Protein AF-A0A7V7RPB8-F1 (afdb_monomer_lite)

Foldseek 3Di:
DDPPPVCPPPDDDPVVVVVVVVVVVVVVVVQVVCCVVPVHGDDPPDPDPPVVVVVVVVVVVVVVVVVVVVLVVVLVVLQVVLVVDDPVVVVVSVVVSVCSVPDDDPDD

Radius of gyration: 21.54 Å; chains: 1; bounding box: 68×21×51 Å

Organism: NCBI:txid1071718

pLDDT: mean 89.07, std 10.82, range [42.53, 97.94]

Sequence (108 aa):
MTRNINFEDMPKHEVSEKALSHLQVVMYKQDDVGVKKYGEALQSYLNYDWDAMADEEIADFLKYRQCARERKAYIVEILKAGLRADETESKDYIQIALDLLTLEGTGK

Structure (mmCIF, N/CA/C/O backbone):
data_AF-A0A7V7RPB8-F1
#
_entry.id   AF-A0A7V7RPB8-F1
#
loop_
_atom_site.group_PDB
_atom_site.id
_atom_site.type_symbol
_atom_site.label_atom_id
_atom_site.label_alt_id
_atom_site.label_comp_id
_atom_site.label_asym_id
_atom_site.label_entity_id
_atom_site.label_seq_id
_atom_site.pdbx_PDB_ins_code
_atom_site.Cartn_x
_atom_site.Cartn_y
_atom_site.Cartn_z
_atom_site.occupancy
_atom_site.B_iso_or_equiv
_atom_site.auth_seq_id
_atom_site.auth_comp_id
_atom_site.auth_asym_id
_atom_site.auth_atom_id
_atom_site.pdbx_PDB_model_num
ATOM 1 N N . MET A 1 1 ? 44.058 -1.162 5.220 1.00 51.25 1 MET A N 1
ATOM 2 C CA . MET A 1 1 ? 42.684 -1.598 5.548 1.00 51.25 1 MET A CA 1
ATOM 3 C C . MET A 1 1 ? 41.861 -1.532 4.279 1.00 51.25 1 MET A C 1
ATOM 5 O O . MET A 1 1 ? 41.670 -0.443 3.752 1.00 51.25 1 MET A O 1
ATOM 9 N N . THR A 1 2 ? 41.453 -2.676 3.745 1.00 56.44 2 THR A N 1
ATOM 10 C CA . THR A 1 2 ? 40.544 -2.761 2.597 1.00 56.44 2 THR A CA 1
ATOM 11 C C . THR A 1 2 ? 39.167 -2.289 3.064 1.00 56.44 2 THR A C 1
ATOM 13 O O . THR A 1 2 ? 38.647 -2.819 4.044 1.00 56.44 2 THR A O 1
ATOM 16 N N . ARG A 1 3 ? 38.599 -1.246 2.446 1.00 63.34 3 ARG A N 1
ATOM 17 C CA . ARG A 1 3 ? 37.218 -0.833 2.745 1.00 63.34 3 ARG A CA 1
ATOM 18 C C . ARG A 1 3 ? 36.288 -1.976 2.344 1.00 63.34 3 ARG A C 1
ATOM 20 O O . ARG A 1 3 ? 36.356 -2.421 1.204 1.00 63.34 3 ARG A O 1
ATOM 27 N N . ASN A 1 4 ? 35.423 -2.414 3.257 1.00 66.31 4 ASN A N 1
ATOM 28 C CA . ASN A 1 4 ? 34.319 -3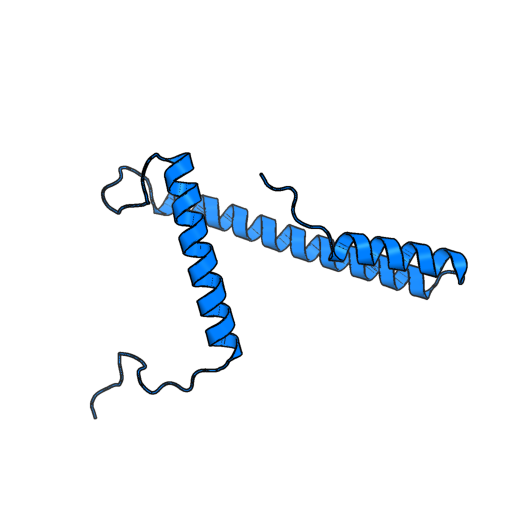.314 2.935 1.00 66.31 4 ASN A CA 1
ATOM 29 C C . ASN A 1 4 ? 33.268 -2.528 2.127 1.00 66.31 4 ASN A C 1
ATOM 31 O O . ASN A 1 4 ? 32.335 -1.954 2.678 1.00 66.31 4 ASN A O 1
ATOM 35 N N . ILE A 1 5 ? 33.503 -2.420 0.819 1.00 73.81 5 ILE A N 1
ATOM 36 C CA . ILE A 1 5 ? 32.643 -1.735 -0.160 1.00 73.81 5 ILE A CA 1
ATOM 37 C C . ILE A 1 5 ? 31.403 -2.555 -0.535 1.00 73.81 5 ILE A C 1
ATOM 39 O O . ILE A 1 5 ? 30.443 -1.990 -1.047 1.00 73.81 5 ILE A O 1
ATOM 43 N N . ASN A 1 6 ? 31.414 -3.857 -0.244 1.00 72.31 6 ASN A N 1
ATOM 44 C CA . ASN A 1 6 ? 30.339 -4.786 -0.589 1.00 72.31 6 ASN A CA 1
ATOM 45 C C . ASN A 1 6 ? 29.379 -5.052 0.580 1.00 72.31 6 ASN A C 1
ATOM 47 O O . ASN A 1 6 ? 28.445 -5.835 0.437 1.00 72.31 6 ASN A O 1
ATOM 51 N N . PHE A 1 7 ? 29.608 -4.416 1.736 1.00 74.69 7 PHE A N 1
ATOM 52 C CA . PHE A 1 7 ? 28.799 -4.567 2.948 1.00 74.69 7 PHE A CA 1
ATOM 53 C C . PHE A 1 7 ? 28.649 -6.025 3.428 1.00 74.69 7 PHE A C 1
ATOM 55 O O . PHE A 1 7 ? 27.697 -6.351 4.135 1.00 74.69 7 PHE A O 1
ATOM 62 N N . GLU A 1 8 ? 29.600 -6.897 3.075 1.00 71.50 8 GLU A N 1
ATOM 63 C CA . GLU A 1 8 ? 29.518 -8.353 3.283 1.00 71.50 8 GLU A CA 1
ATOM 64 C C . GLU A 1 8 ? 29.416 -8.743 4.770 1.00 71.50 8 GLU A C 1
ATOM 66 O O . GLU A 1 8 ? 28.815 -9.764 5.095 1.00 71.50 8 GLU A O 1
ATOM 71 N N . ASP A 1 9 ? 29.899 -7.878 5.670 1.00 73.31 9 ASP A N 1
ATOM 72 C CA . ASP A 1 9 ? 29.927 -8.101 7.122 1.00 73.31 9 ASP A CA 1
ATOM 73 C C . ASP A 1 9 ? 28.951 -7.191 7.893 1.00 73.31 9 ASP A C 1
ATOM 75 O O . ASP A 1 9 ? 29.076 -7.018 9.109 1.00 73.31 9 ASP A O 1
ATOM 79 N N . MET A 1 10 ? 27.996 -6.543 7.213 1.00 76.19 10 MET A N 1
ATOM 80 C CA . MET A 1 10 ? 27.023 -5.701 7.909 1.00 76.19 10 MET A CA 1
ATOM 81 C C . MET A 1 10 ? 26.061 -6.549 8.753 1.00 76.19 10 MET A C 1
ATOM 83 O O . MET A 1 10 ? 25.497 -7.522 8.246 1.00 76.19 10 MET A O 1
ATOM 87 N N . PRO A 1 11 ? 25.791 -6.159 10.014 1.00 78.50 11 PRO A N 1
ATOM 88 C CA . PRO A 1 11 ? 24.737 -6.773 10.805 1.00 78.50 11 PRO A CA 1
ATOM 89 C C . PRO A 1 11 ? 23.398 -6.656 10.075 1.00 78.50 11 PRO A C 1
ATOM 91 O O . PRO A 1 11 ? 22.890 -5.558 9.837 1.00 78.50 11 PRO A O 1
ATOM 94 N N . LYS A 1 12 ? 22.825 -7.801 9.710 1.00 84.06 12 LYS A N 1
ATOM 95 C CA . LYS A 1 12 ? 21.511 -7.879 9.075 1.00 84.06 12 LYS A CA 1
ATOM 96 C C . LYS A 1 12 ? 20.443 -7.971 10.153 1.00 84.06 12 LYS A C 1
ATOM 98 O O . LYS A 1 12 ? 20.482 -8.858 11.005 1.00 84.06 12 LYS A O 1
ATOM 103 N N . HIS A 1 13 ? 19.482 -7.055 10.118 1.00 90.12 13 HIS A N 1
ATOM 104 C CA . HIS A 1 13 ? 18.314 -7.113 10.989 1.00 90.12 13 HIS A CA 1
ATOM 105 C C . HIS A 1 13 ? 17.196 -7.900 10.307 1.00 90.12 13 HIS A C 1
ATOM 107 O O . HIS A 1 13 ? 16.900 -7.670 9.136 1.00 90.12 13 HIS A O 1
ATOM 113 N N . GLU A 1 14 ? 16.520 -8.769 11.059 1.00 92.75 14 GLU A N 1
ATOM 114 C CA . GLU A 1 14 ? 15.424 -9.606 10.548 1.00 92.75 14 GLU A CA 1
ATOM 115 C C . GLU A 1 14 ? 14.332 -8.783 9.840 1.00 92.75 14 GLU A C 1
ATOM 117 O O . GLU A 1 14 ? 13.802 -9.194 8.810 1.00 92.75 14 GLU A O 1
ATOM 122 N N . VAL A 1 15 ? 14.018 -7.589 10.358 1.00 92.12 15 VAL A N 1
ATOM 123 C CA . VAL A 1 15 ? 13.032 -6.689 9.741 1.00 92.12 15 VAL A CA 1
ATOM 124 C C . VAL A 1 15 ? 13.462 -6.217 8.347 1.00 92.12 15 VAL A C 1
ATOM 126 O O . VAL A 1 15 ? 12.625 -6.145 7.448 1.00 92.12 15 VAL A O 1
ATOM 129 N N . SER A 1 16 ? 14.754 -5.952 8.145 1.00 92.06 16 SER A N 1
ATOM 130 C CA . SER A 1 16 ? 15.299 -5.543 6.849 1.00 92.06 16 SER A CA 1
ATOM 131 C C . SER A 1 16 ? 15.266 -6.698 5.854 1.00 92.06 16 SER A C 1
ATOM 133 O O . SER A 1 16 ? 14.850 -6.503 4.718 1.00 92.06 16 SER A O 1
ATOM 135 N N . GLU A 1 17 ? 15.611 -7.913 6.286 1.00 92.50 17 GLU A N 1
ATOM 136 C CA . GLU A 1 17 ? 15.541 -9.114 5.440 1.00 92.50 17 GLU A CA 1
ATOM 137 C C . GLU A 1 17 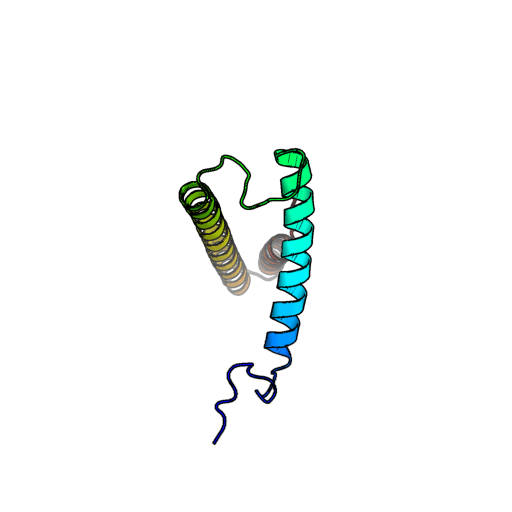? 14.101 -9.417 4.999 1.00 92.50 17 GLU A C 1
ATOM 139 O O . GLU A 1 17 ? 13.854 -9.717 3.828 1.00 92.50 17 GLU A O 1
ATOM 144 N N . LYS A 1 18 ? 13.121 -9.259 5.901 1.00 92.56 18 LYS A N 1
ATOM 145 C CA . LYS A 1 18 ? 11.693 -9.373 5.558 1.00 92.56 18 LYS A CA 1
ATOM 146 C C . LYS A 1 18 ? 11.267 -8.317 4.541 1.00 92.56 18 LYS A C 1
ATOM 148 O O . LYS A 1 18 ? 10.565 -8.648 3.587 1.00 92.56 18 LYS A O 1
ATOM 153 N N . ALA A 1 19 ? 11.690 -7.067 4.728 1.00 92.56 19 ALA A N 1
ATOM 154 C CA . ALA A 1 19 ? 11.374 -5.982 3.805 1.00 92.56 19 ALA A CA 1
ATOM 155 C C . ALA A 1 19 ? 11.984 -6.217 2.414 1.00 92.56 19 ALA A C 1
ATOM 157 O O . ALA A 1 19 ? 11.284 -6.066 1.416 1.00 92.56 19 ALA A O 1
ATOM 158 N N . LEU A 1 20 ? 13.249 -6.643 2.345 1.00 93.00 20 LEU A N 1
ATOM 159 C CA . LEU A 1 20 ? 13.930 -6.972 1.090 1.00 93.00 20 LEU A CA 1
ATOM 160 C C . LEU A 1 20 ? 13.265 -8.151 0.379 1.00 93.00 20 LEU A C 1
ATOM 162 O O . LEU A 1 20 ? 12.968 -8.052 -0.808 1.00 93.00 20 LEU A O 1
ATOM 166 N N . SER A 1 21 ? 12.959 -9.225 1.111 1.00 93.62 21 SER A N 1
ATOM 167 C CA . SER A 1 21 ? 12.262 -10.395 0.560 1.00 93.62 21 SER A CA 1
ATOM 168 C C . SER A 1 21 ? 10.889 -10.015 0.004 1.00 93.62 21 SER A C 1
ATOM 170 O O . SER A 1 21 ? 10.500 -10.452 -1.077 1.00 93.62 21 SER A O 1
ATOM 172 N N . HIS A 1 22 ? 10.151 -9.159 0.716 1.00 92.75 22 HIS A N 1
ATOM 173 C CA . HIS A 1 22 ? 8.866 -8.655 0.244 1.00 92.75 22 HIS A CA 1
ATOM 174 C C . HIS A 1 22 ? 9.015 -7.798 -1.019 1.00 92.75 22 HIS A C 1
ATOM 176 O O . HIS A 1 22 ? 8.282 -8.006 -1.985 1.00 92.75 22 HIS A O 1
ATOM 182 N N . LEU A 1 23 ? 9.975 -6.868 -1.036 1.00 94.19 23 LEU A N 1
ATOM 183 C CA . LEU A 1 23 ? 10.223 -5.999 -2.184 1.00 94.19 23 LEU A CA 1
ATOM 184 C C . LEU A 1 23 ? 10.623 -6.804 -3.423 1.00 94.19 23 LEU A C 1
ATOM 186 O O . LEU A 1 23 ? 10.093 -6.548 -4.498 1.00 94.19 23 LEU A O 1
ATOM 190 N N . GLN A 1 24 ? 11.480 -7.815 -3.268 1.00 95.38 24 GLN A N 1
ATOM 191 C CA . GLN A 1 24 ? 11.868 -8.711 -4.356 1.00 95.38 24 GLN A CA 1
ATOM 192 C C . GLN A 1 24 ? 10.645 -9.383 -4.999 1.00 95.38 24 GLN A C 1
ATOM 194 O O . GLN A 1 24 ? 10.503 -9.373 -6.219 1.00 95.38 24 GLN A O 1
ATOM 199 N N . VAL A 1 25 ? 9.724 -9.912 -4.185 1.00 94.44 25 VAL A N 1
ATOM 200 C CA . VAL A 1 25 ? 8.475 -10.509 -4.685 1.00 94.44 25 VAL A CA 1
ATOM 201 C C . VAL A 1 25 ? 7.615 -9.478 -5.422 1.00 94.44 25 VAL A C 1
ATOM 203 O O . VAL A 1 25 ? 7.011 -9.806 -6.441 1.00 94.44 25 VAL A O 1
ATOM 206 N N . VAL A 1 26 ? 7.537 -8.241 -4.923 1.00 92.56 26 VAL A N 1
ATOM 207 C CA . VAL A 1 26 ? 6.787 -7.163 -5.588 1.00 92.56 26 VAL A CA 1
ATOM 208 C C . VAL A 1 26 ? 7.421 -6.796 -6.930 1.00 92.56 26 VAL A C 1
ATOM 210 O O . VAL A 1 26 ? 6.684 -6.671 -7.902 1.00 92.56 26 VAL A O 1
ATOM 213 N N . MET A 1 27 ? 8.750 -6.682 -7.010 1.00 92.81 27 MET A N 1
ATOM 214 C CA . MET A 1 27 ? 9.460 -6.388 -8.261 1.00 92.81 27 MET A CA 1
ATOM 215 C C . MET A 1 27 ? 9.175 -7.450 -9.326 1.00 92.81 27 MET A C 1
ATOM 217 O O . MET A 1 27 ? 8.743 -7.102 -10.417 1.00 92.81 27 MET A O 1
ATOM 221 N N . TYR A 1 28 ? 9.272 -8.738 -8.981 1.00 93.62 28 TYR A N 1
ATOM 222 C CA . TYR A 1 28 ? 8.963 -9.816 -9.929 1.00 93.62 28 TYR A CA 1
ATOM 223 C C . TYR A 1 28 ? 7.503 -9.808 -10.397 1.00 93.62 28 TYR A C 1
ATOM 225 O O . TYR A 1 28 ? 7.223 -10.058 -11.564 1.00 93.62 28 TYR A O 1
ATOM 233 N N . LYS A 1 29 ? 6.553 -9.463 -9.520 1.00 90.94 29 LYS A N 1
ATOM 234 C CA . LYS A 1 29 ? 5.152 -9.286 -9.936 1.00 90.94 29 LYS A CA 1
ATOM 235 C C . LYS A 1 29 ? 4.965 -8.083 -10.860 1.00 90.94 29 LYS A C 1
ATOM 237 O O . LYS A 1 29 ? 4.103 -8.125 -11.733 1.00 90.94 29 LYS A O 1
ATOM 242 N N . GLN A 1 30 ? 5.721 -7.006 -10.652 1.00 88.44 30 GLN A N 1
ATOM 243 C CA . GLN A 1 30 ? 5.678 -5.839 -11.531 1.00 88.44 30 GLN A CA 1
ATOM 244 C C . GLN A 1 30 ? 6.292 -6.136 -12.899 1.00 88.44 30 GLN A C 1
ATOM 246 O O . GLN A 1 30 ? 5.772 -5.628 -13.887 1.00 88.44 30 GLN A O 1
ATOM 251 N N . ASP A 1 31 ? 7.287 -7.021 -12.989 1.00 90.06 31 ASP A N 1
ATOM 252 C CA . ASP A 1 31 ? 7.786 -7.506 -14.281 1.00 90.06 31 ASP A CA 1
ATOM 253 C C . ASP A 1 31 ? 6.661 -8.184 -15.081 1.00 90.06 31 ASP A C 1
ATOM 255 O O . ASP A 1 31 ? 6.456 -7.857 -16.249 1.00 90.06 31 ASP A O 1
ATOM 259 N N . ASP A 1 32 ? 5.852 -9.041 -14.446 1.00 90.31 32 ASP A N 1
ATOM 260 C CA . ASP A 1 32 ? 4.696 -9.677 -15.097 1.00 90.31 32 ASP A CA 1
ATOM 261 C C . ASP A 1 32 ? 3.639 -8.654 -15.557 1.00 90.31 32 ASP A C 1
ATOM 263 O O . ASP A 1 32 ? 3.021 -8.814 -16.614 1.00 90.31 32 ASP A O 1
ATOM 267 N N . VAL A 1 33 ? 3.399 -7.601 -14.767 1.00 86.75 33 VAL A N 1
ATOM 268 C CA . VAL A 1 33 ? 2.487 -6.502 -15.136 1.00 86.75 33 VAL A CA 1
ATOM 269 C C . VAL A 1 33 ? 3.058 -5.702 -16.306 1.00 86.75 33 VAL A C 1
ATOM 271 O O . VAL A 1 33 ? 2.331 -5.416 -17.259 1.00 86.75 33 VAL A O 1
ATOM 274 N N . GLY A 1 34 ? 4.355 -5.396 -16.272 1.00 83.81 34 GLY A N 1
ATOM 275 C CA . GLY A 1 34 ? 5.083 -4.727 -17.344 1.00 83.81 34 GLY A CA 1
ATOM 276 C C . GLY A 1 34 ? 5.011 -5.516 -18.647 1.00 83.81 34 GLY A C 1
ATOM 277 O O . GLY A 1 34 ? 4.597 -4.963 -19.661 1.00 83.81 34 GLY A O 1
ATOM 278 N N . VAL A 1 35 ? 5.271 -6.826 -18.609 1.00 89.88 35 VAL A N 1
ATOM 279 C CA . VAL A 1 35 ? 5.136 -7.724 -19.769 1.00 89.88 35 VAL A CA 1
ATOM 280 C C . VAL A 1 35 ? 3.711 -7.704 -20.320 1.00 89.88 35 VAL A C 1
ATOM 282 O O . VAL A 1 35 ? 3.522 -7.624 -21.530 1.00 89.88 35 VAL A O 1
ATOM 285 N N . LYS A 1 36 ? 2.682 -7.728 -19.466 1.00 88.94 36 LYS A N 1
ATOM 286 C CA . LYS A 1 36 ? 1.285 -7.632 -19.928 1.00 88.94 36 LYS A CA 1
ATOM 287 C C . LYS A 1 36 ? 0.965 -6.280 -20.571 1.00 88.94 36 LYS A C 1
ATOM 289 O O . LYS A 1 36 ? 0.170 -6.239 -21.507 1.00 88.94 36 LYS A O 1
ATOM 294 N N . LYS A 1 37 ? 1.541 -5.189 -20.059 1.00 85.38 37 LYS A N 1
ATOM 295 C CA . LYS A 1 37 ? 1.277 -3.817 -20.520 1.00 85.38 37 LYS A CA 1
ATOM 296 C C . LYS A 1 37 ? 2.059 -3.465 -21.790 1.00 85.38 37 LYS A C 1
ATOM 298 O O . LYS A 1 37 ? 1.518 -2.782 -22.654 1.00 85.38 37 LYS A O 1
ATOM 303 N N . TYR A 1 38 ? 3.298 -3.938 -21.906 1.00 84.69 38 TYR A N 1
ATOM 304 C CA . TYR A 1 38 ? 4.254 -3.523 -22.938 1.00 84.69 38 TYR A CA 1
ATOM 305 C C . TYR A 1 38 ? 4.677 -4.656 -23.889 1.00 84.69 38 TYR A C 1
ATOM 307 O O . TYR A 1 38 ? 5.274 -4.387 -24.924 1.00 84.69 38 TYR A O 1
ATOM 315 N N . GLY A 1 39 ? 4.342 -5.912 -23.585 1.00 88.12 39 GLY A N 1
ATOM 316 C CA . GLY A 1 39 ? 4.678 -7.095 -24.389 1.00 88.12 39 GLY A CA 1
ATOM 317 C C . GLY A 1 39 ? 6.017 -7.750 -24.032 1.00 88.12 39 GLY A C 1
ATOM 318 O O . GLY A 1 39 ? 6.250 -8.898 -24.407 1.00 88.12 39 GLY A O 1
ATOM 319 N N . GLU A 1 40 ? 6.869 -7.063 -23.273 1.00 88.56 40 GLU A N 1
ATOM 320 C CA . GLU A 1 40 ? 8.165 -7.548 -22.801 1.00 88.56 40 GLU A CA 1
ATOM 321 C C . GLU A 1 40 ? 8.528 -6.947 -21.436 1.00 88.56 40 GLU A C 1
ATOM 323 O O . GLU A 1 40 ? 7.892 -6.001 -20.964 1.00 88.56 40 GLU A O 1
ATOM 328 N N . ALA A 1 41 ? 9.534 -7.524 -20.777 1.00 88.25 41 ALA A N 1
ATOM 329 C CA . ALA A 1 41 ? 10.058 -6.975 -19.532 1.00 88.25 41 ALA A CA 1
ATOM 330 C C . ALA A 1 41 ? 10.787 -5.655 -19.809 1.00 88.25 41 ALA A C 1
ATOM 332 O O . ALA A 1 41 ? 11.354 -5.477 -20.885 1.00 88.25 41 ALA A O 1
ATOM 333 N N . LEU A 1 42 ? 10.819 -4.747 -18.831 1.00 87.62 42 LEU A N 1
ATOM 334 C CA . LEU A 1 42 ? 11.524 -3.478 -18.997 1.00 87.62 42 LEU A CA 1
ATOM 335 C C . LEU A 1 42 ? 13.018 -3.728 -19.253 1.00 87.62 42 LEU A C 1
ATOM 337 O O . LEU A 1 42 ? 13.688 -4.432 -18.498 1.00 87.62 42 LEU A O 1
ATOM 341 N N . GLN A 1 43 ? 13.532 -3.147 -20.336 1.00 89.44 43 GLN A N 1
ATOM 342 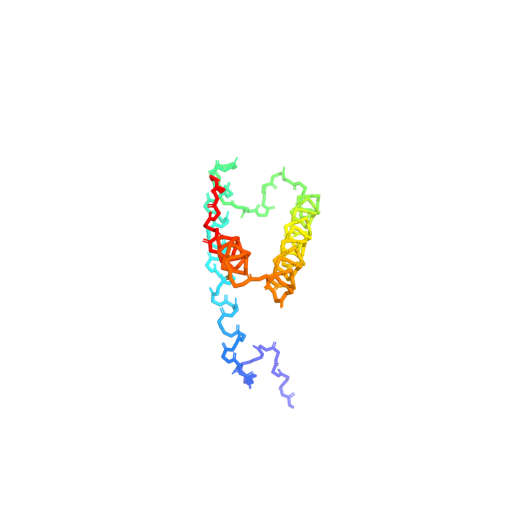C CA . GLN A 1 43 ? 14.933 -3.218 -20.743 1.00 89.44 43 GLN A CA 1
ATOM 343 C C . GLN A 1 43 ? 15.420 -1.827 -21.137 1.00 89.44 43 GLN A C 1
ATOM 345 O O . GLN A 1 43 ? 14.673 -1.047 -21.717 1.00 89.44 43 GLN A O 1
ATOM 350 N N . SER A 1 44 ? 16.693 -1.526 -20.887 1.00 91.25 44 SER A N 1
ATOM 351 C CA . SER A 1 44 ? 17.259 -0.185 -21.103 1.00 91.25 44 SER A CA 1
ATOM 352 C C . SER A 1 44 ? 17.239 0.300 -22.556 1.00 91.25 44 SER A C 1
ATOM 354 O O . SER A 1 44 ? 17.319 1.502 -22.793 1.00 91.25 44 SER A O 1
ATOM 356 N N . TYR A 1 45 ? 17.149 -0.613 -23.527 1.00 89.75 45 TYR A N 1
ATOM 357 C CA . TYR A 1 45 ? 17.112 -0.288 -24.956 1.00 89.75 45 TYR A CA 1
ATOM 358 C C . TYR A 1 45 ? 15.708 0.048 -25.475 1.00 89.75 45 TYR A C 1
ATOM 360 O O . TYR A 1 45 ? 15.574 0.434 -26.639 1.00 89.75 45 TYR A O 1
ATOM 368 N N . LEU A 1 46 ? 14.664 -0.124 -24.658 1.00 88.62 46 LEU A N 1
ATOM 369 C CA . LEU A 1 46 ? 13.311 0.256 -25.051 1.00 88.62 46 LEU A CA 1
ATOM 370 C C . LEU A 1 46 ? 13.222 1.776 -25.187 1.00 88.62 46 LEU A C 1
ATOM 372 O O . LEU A 1 46 ? 13.823 2.526 -24.419 1.00 88.62 46 LEU A O 1
ATOM 376 N N . ASN A 1 47 ? 12.469 2.229 -26.187 1.00 92.88 47 ASN A N 1
ATOM 377 C CA . ASN A 1 47 ? 12.346 3.644 -26.524 1.00 92.88 47 ASN A CA 1
ATOM 378 C C . ASN A 1 47 ? 11.301 4.340 -25.637 1.00 92.88 47 ASN A C 1
ATOM 380 O O . ASN A 1 47 ? 10.258 4.784 -26.121 1.00 92.88 47 ASN A O 1
ATOM 384 N N . TYR A 1 48 ? 11.578 4.388 -24.337 1.00 89.75 48 TYR A N 1
ATOM 385 C CA . TYR A 1 48 ? 10.772 5.084 -23.342 1.00 89.75 48 TYR A CA 1
ATOM 386 C C . TYR A 1 48 ? 11.570 6.208 -22.687 1.00 89.75 48 TYR A C 1
ATOM 388 O O . TYR A 1 48 ? 12.789 6.128 -22.542 1.00 89.75 48 TYR A O 1
ATOM 396 N N . ASP A 1 49 ? 10.856 7.248 -22.266 1.00 94.69 49 ASP A N 1
ATOM 397 C CA . ASP A 1 49 ? 11.396 8.246 -21.350 1.00 94.69 49 ASP A CA 1
ATOM 398 C C . ASP A 1 49 ? 11.325 7.679 -19.926 1.00 94.69 49 ASP A C 1
ATOM 400 O O . ASP A 1 49 ? 10.268 7.664 -19.290 1.00 94.69 49 ASP A O 1
ATOM 404 N N . TRP A 1 50 ? 12.446 7.118 -19.471 1.00 92.06 50 TRP A N 1
ATOM 405 C CA . TRP A 1 50 ? 12.536 6.429 -18.184 1.00 92.06 50 TRP A CA 1
ATOM 406 C C . TRP A 1 50 ? 12.302 7.357 -16.996 1.00 92.06 50 TRP A C 1
ATOM 408 O O . TRP A 1 50 ? 11.689 6.932 -16.017 1.00 92.06 50 TRP A O 1
ATOM 418 N N . ASP A 1 51 ? 12.757 8.607 -17.089 1.00 96.75 51 ASP A N 1
ATOM 419 C CA . ASP A 1 51 ? 12.613 9.584 -16.012 1.00 96.75 51 ASP A CA 1
ATOM 420 C C . ASP A 1 51 ? 11.151 10.034 -15.903 1.00 96.75 51 ASP A C 1
ATOM 422 O O . ASP A 1 51 ? 10.581 10.008 -14.813 1.00 96.75 51 ASP A O 1
ATOM 426 N N . ALA A 1 52 ? 10.499 10.334 -17.033 1.00 96.69 52 ALA A N 1
ATOM 427 C CA . ALA A 1 52 ? 9.077 10.678 -17.037 1.00 96.69 52 ALA A CA 1
ATOM 428 C C . ALA A 1 52 ? 8.198 9.527 -16.515 1.00 96.69 52 ALA A C 1
ATOM 430 O O . ALA A 1 52 ? 7.290 9.750 -15.715 1.00 96.69 52 ALA A O 1
ATOM 431 N N . MET A 1 53 ? 8.490 8.284 -16.915 1.00 92.62 53 MET A N 1
ATOM 432 C CA . MET A 1 53 ? 7.766 7.110 -16.416 1.00 92.62 53 MET A CA 1
ATOM 433 C C . MET A 1 53 ? 7.986 6.906 -14.910 1.00 92.62 53 MET A C 1
ATOM 435 O O . MET A 1 53 ? 7.045 6.581 -14.188 1.00 92.62 53 MET A O 1
ATOM 439 N N . ALA A 1 54 ? 9.205 7.130 -14.410 1.00 94.69 54 ALA A N 1
ATOM 440 C CA . ALA A 1 54 ? 9.487 7.064 -12.979 1.00 94.69 54 ALA A CA 1
ATOM 441 C C . ALA A 1 54 ? 8.709 8.131 -12.191 1.00 94.69 54 ALA A C 1
ATOM 443 O O . ALA A 1 54 ? 8.166 7.821 -11.129 1.00 94.69 54 ALA A O 1
ATOM 444 N N . ASP A 1 55 ? 8.608 9.355 -12.712 1.00 97.69 55 ASP A N 1
ATOM 445 C CA . ASP A 1 55 ? 7.827 10.431 -12.096 1.00 97.69 55 ASP A CA 1
ATOM 446 C C . ASP A 1 55 ? 6.330 10.087 -12.017 1.00 97.69 55 ASP A C 1
ATOM 448 O O . ASP A 1 55 ? 5.694 10.322 -10.982 1.00 97.69 55 ASP A O 1
ATOM 452 N N . GLU A 1 56 ? 5.766 9.482 -13.068 1.00 94.69 56 GLU A N 1
ATOM 453 C CA . GLU A 1 56 ? 4.381 8.992 -13.075 1.00 94.69 56 GLU A CA 1
ATOM 454 C C . GLU A 1 56 ? 4.149 7.927 -11.989 1.00 94.69 56 GLU A C 1
ATOM 456 O O . GLU A 1 56 ? 3.229 8.055 -11.172 1.00 94.69 56 GLU A O 1
ATOM 461 N N . GLU A 1 57 ? 5.019 6.918 -11.913 1.00 92.81 57 GLU A N 1
ATOM 462 C CA . GLU A 1 57 ? 4.911 5.834 -10.927 1.00 92.81 57 GLU A CA 1
ATOM 463 C C . GLU A 1 57 ? 5.144 6.333 -9.486 1.00 92.81 57 GLU A C 1
ATOM 465 O O . GLU A 1 57 ? 4.479 5.889 -8.543 1.00 92.81 57 GLU A O 1
ATOM 470 N N . ILE A 1 58 ? 6.032 7.316 -9.283 1.00 96.50 58 ILE A N 1
ATOM 471 C CA . ILE A 1 58 ? 6.212 7.989 -7.986 1.00 96.50 58 ILE A CA 1
ATOM 472 C C . ILE A 1 58 ? 4.947 8.759 -7.599 1.00 96.50 58 ILE A C 1
ATOM 474 O O . ILE A 1 58 ? 4.533 8.709 -6.433 1.00 96.50 58 ILE A O 1
ATOM 478 N N . ALA A 1 59 ? 4.315 9.463 -8.540 1.00 97.62 59 ALA A N 1
ATOM 479 C CA . ALA A 1 59 ? 3.079 10.187 -8.268 1.00 97.62 59 ALA A CA 1
ATOM 480 C C . ALA A 1 59 ? 1.973 9.229 -7.801 1.00 97.62 59 ALA A C 1
ATOM 482 O O . ALA A 1 59 ? 1.286 9.514 -6.814 1.00 97.62 59 ALA A O 1
ATOM 483 N N . ASP A 1 60 ? 1.836 8.073 -8.447 1.00 94.56 60 ASP A N 1
ATOM 484 C CA . ASP A 1 60 ? 0.872 7.048 -8.050 1.00 94.56 60 ASP A CA 1
ATOM 485 C C . ASP A 1 60 ? 1.230 6.395 -6.711 1.00 94.56 60 ASP A C 1
ATOM 487 O O . ASP A 1 60 ? 0.365 6.296 -5.833 1.00 94.56 60 ASP A O 1
ATOM 491 N N . PHE A 1 61 ? 2.506 6.082 -6.467 1.00 94.62 61 PHE A N 1
ATOM 492 C CA . PHE A 1 61 ? 2.981 5.641 -5.153 1.00 94.62 61 PHE A CA 1
ATOM 493 C C . PHE A 1 61 ? 2.570 6.619 -4.041 1.00 94.62 61 PHE A C 1
ATOM 495 O O . PHE A 1 61 ? 2.029 6.205 -3.008 1.00 94.62 61 PHE A O 1
ATOM 502 N N . LEU A 1 62 ? 2.777 7.924 -4.240 1.00 97.69 62 LEU A N 1
ATOM 503 C CA . LEU A 1 62 ? 2.419 8.945 -3.255 1.00 97.69 62 LEU A CA 1
ATOM 504 C C . LEU A 1 62 ? 0.906 9.015 -3.018 1.00 97.69 62 LEU A C 1
ATOM 506 O O . LEU A 1 62 ? 0.485 9.108 -1.859 1.00 97.69 62 LEU A O 1
ATOM 510 N N . LYS A 1 63 ? 0.083 8.899 -4.068 1.00 97.50 63 LYS A N 1
ATOM 511 C CA . LYS A 1 63 ? -1.382 8.820 -3.935 1.00 97.50 63 LYS A CA 1
ATOM 512 C C . LYS A 1 63 ? -1.799 7.592 -3.127 1.00 97.50 63 LYS A C 1
ATOM 514 O O . LYS A 1 63 ? -2.558 7.734 -2.170 1.00 97.50 63 LYS A O 1
ATOM 519 N N . TYR A 1 64 ? -1.255 6.408 -3.421 1.00 94.75 64 TYR A N 1
ATOM 520 C CA . TYR A 1 64 ? -1.561 5.184 -2.666 1.00 94.75 64 TYR A CA 1
ATOM 521 C C . TYR A 1 64 ? -1.217 5.332 -1.181 1.00 94.75 64 TYR A C 1
ATOM 523 O O . TYR A 1 64 ? -2.002 4.956 -0.304 1.00 94.75 64 TYR A O 1
ATOM 531 N N . ARG A 1 65 ? -0.065 5.941 -0.876 1.00 96.69 65 ARG A N 1
ATOM 532 C CA . ARG A 1 65 ? 0.346 6.242 0.501 1.00 96.69 65 ARG A CA 1
ATOM 533 C C . ARG A 1 65 ? -0.606 7.222 1.181 1.00 96.69 65 ARG A C 1
ATOM 535 O O . ARG A 1 65 ? -0.903 7.033 2.362 1.00 96.69 65 ARG A O 1
ATOM 542 N N . GLN A 1 66 ? -1.082 8.239 0.468 1.00 97.88 66 GLN A N 1
ATOM 543 C CA . GLN A 1 66 ? -2.050 9.196 0.997 1.00 97.88 66 GLN A CA 1
ATOM 544 C C . GLN A 1 66 ? -3.400 8.527 1.290 1.00 97.88 66 GLN A C 1
ATOM 546 O O . GLN A 1 66 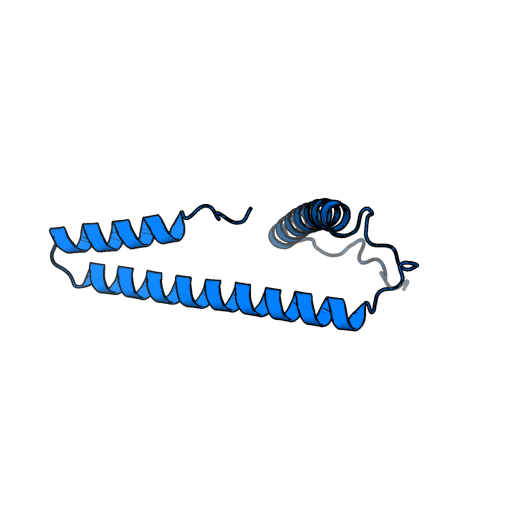? -3.882 8.629 2.418 1.00 97.88 66 GLN A O 1
ATOM 551 N N . CYS A 1 67 ? -3.941 7.732 0.363 1.00 95.69 67 CYS A N 1
ATOM 552 C CA . CYS A 1 67 ? -5.176 6.975 0.587 1.00 95.69 67 CYS A CA 1
ATOM 553 C C . CYS A 1 67 ? -5.065 6.018 1.787 1.00 95.69 67 CYS A C 1
ATOM 555 O O . CYS A 1 67 ? -5.996 5.901 2.584 1.00 95.69 67 CYS A O 1
ATOM 557 N N . ALA A 1 68 ? -3.915 5.355 1.966 1.00 94.44 68 ALA A N 1
ATOM 558 C CA . ALA A 1 68 ? -3.677 4.492 3.124 1.00 94.44 68 ALA A CA 1
ATOM 559 C C . ALA A 1 68 ? -3.660 5.278 4.451 1.00 94.44 68 ALA A C 1
ATOM 561 O O . ALA A 1 68 ? -4.183 4.801 5.462 1.00 94.44 68 ALA A O 1
ATOM 562 N N . ARG A 1 69 ? -3.083 6.490 4.462 1.00 96.75 69 ARG A N 1
ATOM 563 C CA . ARG A 1 69 ? -3.092 7.383 5.635 1.00 96.75 69 ARG A CA 1
ATOM 564 C C . ARG A 1 69 ? -4.502 7.847 5.976 1.00 96.75 69 ARG A C 1
ATOM 566 O O . ARG A 1 69 ? -4.884 7.774 7.141 1.00 96.75 69 ARG A O 1
ATOM 573 N N . GLU A 1 70 ? -5.264 8.281 4.979 1.00 97.56 70 GLU A N 1
ATOM 574 C CA . GLU A 1 70 ? -6.650 8.731 5.146 1.00 97.56 70 GLU A CA 1
ATOM 575 C C . GLU A 1 70 ? -7.541 7.604 5.660 1.00 97.56 70 GLU A C 1
ATOM 577 O O . GLU A 1 70 ? -8.252 7.789 6.647 1.00 97.56 70 GLU A O 1
ATOM 582 N N . ARG A 1 71 ? -7.425 6.399 5.083 1.00 95.62 71 ARG A N 1
ATOM 583 C CA . ARG A 1 71 ? -8.145 5.216 5.571 1.00 95.62 71 ARG A CA 1
ATOM 584 C C . ARG A 1 71 ? -7.803 4.917 7.026 1.00 95.62 71 ARG A C 1
ATOM 586 O O . ARG A 1 71 ? -8.703 4.695 7.830 1.00 95.62 71 ARG A O 1
ATOM 593 N N . LYS A 1 72 ? -6.517 4.941 7.386 1.00 97.12 72 LYS A N 1
ATOM 594 C CA . LYS A 1 72 ? -6.090 4.734 8.775 1.00 97.12 72 LYS A CA 1
ATOM 595 C C . LYS A 1 72 ? -6.688 5.786 9.710 1.00 97.12 72 LYS A C 1
ATOM 597 O O . LYS A 1 72 ? -7.167 5.426 10.780 1.00 97.12 72 LYS A O 1
ATOM 602 N N . ALA A 1 73 ? -6.663 7.062 9.325 1.00 97.94 73 ALA A N 1
ATOM 603 C CA . ALA A 1 73 ? -7.250 8.135 10.122 1.00 97.94 73 ALA A CA 1
ATOM 604 C C . ALA A 1 73 ? -8.759 7.921 10.317 1.00 97.94 73 ALA A C 1
ATOM 606 O O . ALA A 1 73 ? -9.245 7.998 11.441 1.00 97.94 73 ALA A O 1
ATOM 607 N N . TYR A 1 74 ? -9.474 7.559 9.252 1.00 97.81 74 TYR A N 1
ATOM 608 C CA . TYR A 1 74 ? -10.904 7.275 9.304 1.00 97.81 74 TYR A CA 1
ATOM 609 C C . TYR A 1 74 ? -11.245 6.095 10.229 1.00 97.81 74 TYR A C 1
ATOM 611 O O . TYR A 1 74 ? -12.114 6.226 11.087 1.00 97.81 74 TYR A O 1
ATOM 619 N N . ILE A 1 75 ? -10.505 4.983 10.135 1.00 97.88 75 ILE A N 1
ATOM 620 C CA . ILE A 1 75 ? -10.650 3.827 11.040 1.00 97.88 75 ILE A CA 1
ATOM 621 C C . ILE A 1 75 ? -10.443 4.243 12.502 1.00 97.88 75 ILE A C 1
ATOM 623 O O . ILE A 1 75 ? -11.206 3.840 13.376 1.00 97.88 75 ILE A O 1
ATOM 627 N N . VAL A 1 76 ? -9.431 5.070 12.785 1.00 97.94 76 VAL A N 1
ATOM 628 C CA . VAL A 1 76 ? -9.193 5.580 14.144 1.00 97.94 76 VAL A CA 1
ATOM 629 C C . VAL A 1 76 ? -10.378 6.409 14.646 1.00 97.94 76 VAL A C 1
ATOM 631 O O . VAL A 1 76 ? -10.767 6.257 15.803 1.00 97.94 76 VAL A O 1
ATOM 634 N N . GLU A 1 77 ? -10.973 7.257 13.808 1.00 97.75 77 GLU A N 1
ATOM 635 C CA . GLU A 1 77 ? -12.148 8.045 14.198 1.00 97.75 77 GLU A CA 1
ATOM 636 C C . GLU A 1 77 ? -13.392 7.177 14.431 1.00 97.75 77 GLU A C 1
ATOM 638 O O . GLU A 1 77 ? -14.102 7.403 15.413 1.00 97.75 77 GLU A O 1
ATOM 643 N N . ILE A 1 78 ? -13.604 6.135 13.619 1.00 97.31 78 ILE A N 1
ATOM 644 C CA . ILE A 1 78 ? -14.649 5.122 13.842 1.00 97.31 78 ILE A CA 1
ATOM 645 C C . ILE A 1 78 ? -14.465 4.451 15.207 1.00 97.31 78 ILE A C 1
ATOM 647 O O . ILE A 1 78 ? -15.396 4.404 16.009 1.00 97.31 78 ILE A O 1
ATOM 651 N N . LEU A 1 79 ? -13.252 3.986 15.514 1.00 97.31 79 LEU A N 1
ATOM 652 C CA . LEU A 1 79 ? -12.963 3.331 16.792 1.00 97.31 79 LEU A CA 1
ATOM 653 C C . LEU A 1 79 ? -13.172 4.282 17.978 1.00 97.31 79 LEU A C 1
ATOM 655 O O . LEU A 1 79 ? -13.753 3.897 18.990 1.00 97.31 79 LEU A O 1
ATOM 659 N N . LYS A 1 80 ? -12.756 5.548 17.853 1.00 96.81 80 LYS A N 1
ATOM 660 C CA . LYS A 1 80 ? -13.015 6.575 18.873 1.00 96.81 80 LYS A CA 1
ATOM 661 C C . LYS A 1 80 ? -14.508 6.856 19.057 1.00 96.81 80 LYS A C 1
ATOM 663 O O . LYS A 1 80 ? -14.911 7.148 20.180 1.00 96.81 80 LYS A O 1
ATOM 668 N N . ALA A 1 81 ? -15.308 6.822 17.990 1.00 94.75 81 ALA A N 1
ATOM 669 C CA . ALA A 1 81 ? -16.762 6.941 18.086 1.00 94.75 81 ALA A CA 1
ATOM 670 C C . ALA A 1 81 ? -17.355 5.742 18.836 1.00 94.75 81 ALA A C 1
ATOM 672 O O . ALA A 1 81 ? -18.103 5.948 19.788 1.00 94.75 81 ALA A O 1
ATOM 673 N N . GLY A 1 82 ? -16.915 4.524 18.508 1.00 96.12 82 GLY A N 1
ATOM 674 C CA . GLY A 1 82 ? -17.310 3.303 19.213 1.00 96.12 82 GLY A CA 1
ATOM 675 C C . GLY A 1 82 ? -16.994 3.320 20.710 1.00 96.12 82 GLY A C 1
ATOM 676 O O . GLY A 1 82 ? -17.795 2.836 21.502 1.00 96.12 82 GLY A O 1
ATOM 677 N N . LEU A 1 83 ? -15.885 3.942 21.128 1.00 94.94 83 LEU A N 1
ATOM 678 C CA . LEU A 1 83 ? -15.552 4.114 22.552 1.00 94.94 83 LEU A CA 1
ATOM 679 C C . LEU A 1 83 ? -16.510 5.043 23.316 1.00 94.94 83 LEU A C 1
ATOM 681 O O . LEU A 1 83 ? -16.538 4.996 24.543 1.00 94.94 83 LEU A O 1
ATOM 685 N N . ARG A 1 84 ? -17.232 5.928 22.619 1.00 94.31 84 ARG A N 1
ATOM 686 C CA . ARG A 1 84 ? -18.161 6.900 23.224 1.00 94.31 84 ARG A CA 1
ATOM 687 C C . ARG A 1 84 ? -19.627 6.485 23.115 1.00 94.31 84 ARG A C 1
ATOM 689 O O . ARG A 1 84 ? -20.465 7.151 23.711 1.00 94.31 84 ARG A O 1
ATOM 696 N N . ALA A 1 85 ? -19.920 5.471 22.310 1.00 93.69 85 ALA A N 1
ATOM 697 C CA . ALA A 1 85 ? -21.271 5.017 22.030 1.00 93.69 85 ALA A CA 1
ATOM 698 C C . ALA A 1 85 ? -21.762 4.025 23.096 1.00 93.69 85 ALA A C 1
ATOM 700 O O . ALA A 1 85 ? -20.959 3.414 23.806 1.00 93.69 85 ALA A O 1
ATOM 701 N N . ASP A 1 86 ? -23.079 3.838 23.176 1.00 91.44 86 ASP A N 1
ATOM 702 C CA . ASP A 1 86 ? -23.676 2.797 24.017 1.00 91.44 86 ASP A CA 1
ATOM 703 C C . ASP A 1 86 ? -23.313 1.393 23.495 1.00 91.44 86 ASP A C 1
ATOM 705 O O . ASP A 1 86 ? -22.903 1.222 22.346 1.00 91.44 86 ASP A O 1
ATOM 709 N N . GLU A 1 87 ? -23.467 0.354 24.325 1.00 86.44 87 GLU A N 1
ATOM 710 C CA . GLU A 1 87 ? -22.913 -0.986 24.048 1.00 86.44 87 GLU A CA 1
ATOM 711 C C . GLU A 1 87 ? -23.322 -1.570 22.681 1.00 86.44 87 GLU A C 1
ATOM 713 O O . GLU A 1 87 ? -22.515 -2.227 22.019 1.00 86.44 87 GLU A O 1
ATOM 718 N N . THR A 1 88 ? -24.563 -1.334 22.245 1.00 80.94 88 THR A N 1
ATOM 719 C CA . THR A 1 88 ? -25.054 -1.856 20.958 1.00 80.94 88 THR A CA 1
ATOM 720 C C . THR A 1 88 ? -24.401 -1.128 19.782 1.00 80.94 88 THR A C 1
ATOM 722 O O . THR A 1 88 ? -23.852 -1.775 18.898 1.00 80.94 88 THR A O 1
ATOM 725 N N . GLU A 1 89 ? -24.360 0.204 19.814 1.00 87.50 89 GLU A N 1
ATOM 726 C CA . GLU A 1 89 ? -23.746 1.024 18.762 1.00 87.50 89 GLU A CA 1
ATOM 727 C C . GLU A 1 89 ? -22.218 0.856 18.712 1.00 87.50 89 GLU A C 1
ATOM 729 O O . GLU A 1 89 ? -21.608 0.883 17.644 1.00 87.50 89 GLU A O 1
ATOM 734 N N . SER A 1 90 ? -21.578 0.631 19.865 1.00 92.69 90 SER A N 1
ATOM 735 C CA . SER A 1 90 ? -20.136 0.381 19.960 1.00 92.69 90 SER A CA 1
ATOM 736 C C . SER A 1 90 ? -19.702 -0.825 19.116 1.00 92.69 90 SER A C 1
ATOM 738 O O . SER A 1 90 ? -18.683 -0.762 18.421 1.00 92.69 90 SER A O 1
ATOM 740 N N . LYS A 1 91 ? -20.502 -1.903 19.115 1.00 93.62 91 LYS A N 1
ATOM 741 C CA . LYS A 1 91 ? -20.237 -3.114 18.318 1.00 93.62 91 LYS A CA 1
ATOM 742 C C . LYS A 1 91 ? -20.297 -2.829 16.818 1.00 93.62 91 LYS A C 1
ATOM 744 O O . LYS A 1 91 ? -19.425 -3.309 16.095 1.00 93.62 91 LYS A O 1
ATOM 749 N N . ASP A 1 92 ? -21.242 -2.004 16.371 1.00 94.94 92 ASP A N 1
ATOM 750 C CA . ASP A 1 92 ? -21.371 -1.629 14.9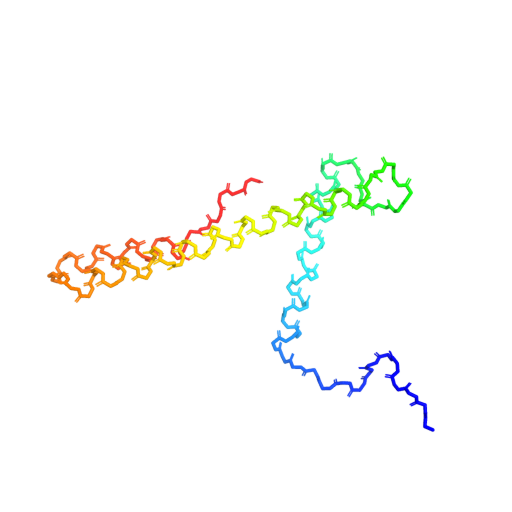58 1.00 94.94 92 ASP A CA 1
ATOM 751 C C . ASP A 1 92 ? -20.141 -0.848 14.474 1.00 94.94 92 ASP A C 1
ATOM 753 O O . ASP A 1 92 ? -19.566 -1.168 13.432 1.00 94.94 92 ASP A O 1
ATOM 757 N N . TYR A 1 93 ? -19.658 0.121 15.261 1.00 95.88 93 TYR A N 1
ATOM 758 C CA . TYR A 1 93 ? -18.433 0.856 14.925 1.00 95.88 93 TYR A CA 1
ATOM 759 C C . TYR A 1 93 ? -17.204 -0.056 14.866 1.00 95.88 93 TYR A C 1
ATOM 761 O O . TYR A 1 93 ? -16.393 0.069 13.947 1.00 95.88 93 TYR A O 1
ATOM 769 N N . ILE A 1 94 ? -17.058 -0.987 15.816 1.00 95.25 94 ILE A N 1
ATOM 770 C CA . ILE A 1 94 ? -15.956 -1.960 15.799 1.00 95.25 94 ILE A CA 1
ATOM 771 C C . ILE A 1 94 ? -16.029 -2.821 14.536 1.00 95.25 94 ILE A C 1
ATOM 773 O O . ILE A 1 94 ? -15.002 -3.001 13.880 1.00 95.25 94 ILE A O 1
ATOM 777 N N . GLN A 1 95 ? -17.218 -3.303 14.166 1.00 95.06 95 GLN A N 1
ATOM 778 C CA . GLN A 1 95 ? -17.400 -4.117 12.967 1.00 95.06 95 GLN A CA 1
ATOM 779 C C . GLN A 1 95 ? -16.998 -3.352 11.701 1.00 95.06 95 GLN A C 1
ATOM 781 O O . GLN A 1 95 ? -16.194 -3.857 10.923 1.00 95.06 95 GLN A O 1
ATOM 786 N N . ILE A 1 96 ? -17.448 -2.103 11.541 1.00 95.19 96 ILE A N 1
ATOM 787 C CA . ILE A 1 96 ? -17.066 -1.259 10.396 1.00 95.19 96 ILE A CA 1
ATOM 788 C C . ILE A 1 96 ? -15.543 -1.068 10.340 1.00 95.19 96 ILE A C 1
ATOM 790 O O . ILE A 1 96 ? -14.936 -1.141 9.270 1.00 95.19 96 ILE A O 1
ATOM 794 N N . ALA A 1 97 ? -14.897 -0.827 11.486 1.00 96.38 97 ALA A N 1
ATOM 795 C CA . ALA A 1 97 ? -13.446 -0.676 11.542 1.00 96.38 97 ALA A CA 1
ATOM 796 C C . ALA A 1 97 ? -12.718 -1.966 11.130 1.00 96.38 97 ALA A C 1
ATOM 798 O O . ALA A 1 97 ? -11.725 -1.898 10.403 1.00 96.38 97 ALA A O 1
ATOM 799 N N . LEU A 1 98 ? -13.208 -3.126 11.579 1.00 95.62 98 LEU A N 1
ATOM 800 C CA . LEU A 1 98 ? -12.662 -4.430 11.209 1.00 95.62 98 LEU A CA 1
ATOM 801 C C . LEU A 1 98 ? -12.818 -4.692 9.713 1.00 95.62 98 LEU A C 1
ATOM 803 O O . LEU A 1 98 ? -11.827 -5.045 9.080 1.00 95.62 98 LEU A O 1
ATOM 807 N N . ASP A 1 99 ? -13.995 -4.437 9.145 1.00 94.44 99 ASP A N 1
ATOM 808 C CA . ASP A 1 99 ? -14.250 -4.611 7.712 1.00 94.44 99 ASP A CA 1
ATOM 809 C C . ASP A 1 99 ? -13.278 -3.766 6.877 1.00 94.44 99 ASP A C 1
ATOM 811 O O . ASP A 1 99 ? -12.679 -4.249 5.919 1.00 94.44 99 ASP A O 1
ATOM 815 N N . LEU A 1 100 ? -13.033 -2.513 7.277 1.00 93.00 100 LEU A N 1
ATOM 816 C CA . LEU A 1 100 ? -12.084 -1.628 6.592 1.00 93.00 100 LEU A CA 1
ATOM 817 C C . LEU A 1 100 ? -10.618 -2.069 6.732 1.00 93.00 100 LEU A C 1
ATOM 819 O O . LEU A 1 100 ? -9.813 -1.790 5.836 1.00 93.00 100 LEU A O 1
ATOM 823 N N . LEU A 1 101 ? -10.255 -2.715 7.845 1.00 93.06 101 LEU A N 1
ATOM 824 C CA . LEU A 1 101 ? -8.913 -3.256 8.090 1.00 93.06 101 LEU A CA 1
ATOM 825 C C . LEU A 1 101 ? -8.653 -4.551 7.313 1.00 93.06 101 LEU A C 1
ATOM 827 O O . LEU A 1 101 ? -7.499 -4.827 6.986 1.00 93.06 101 LEU A O 1
ATOM 831 N N . THR A 1 102 ? -9.699 -5.325 7.026 1.00 92.25 102 THR A N 1
ATOM 832 C CA . THR A 1 102 ? -9.615 -6.634 6.361 1.00 92.25 102 THR A CA 1
ATOM 833 C C . THR A 1 102 ? -9.996 -6.595 4.885 1.00 92.25 102 THR A C 1
ATOM 835 O O . THR A 1 102 ? -9.985 -7.641 4.242 1.00 92.25 102 THR A O 1
ATOM 838 N N . LEU A 1 103 ? -10.280 -5.412 4.325 1.00 87.94 103 LEU A N 1
ATOM 839 C CA . LEU A 1 103 ? -10.495 -5.227 2.889 1.00 87.94 103 LEU A CA 1
ATOM 840 C C . LEU A 1 103 ? -9.353 -5.854 2.074 1.00 87.94 103 LEU A C 1
ATOM 842 O O . LEU A 1 103 ? -8.253 -5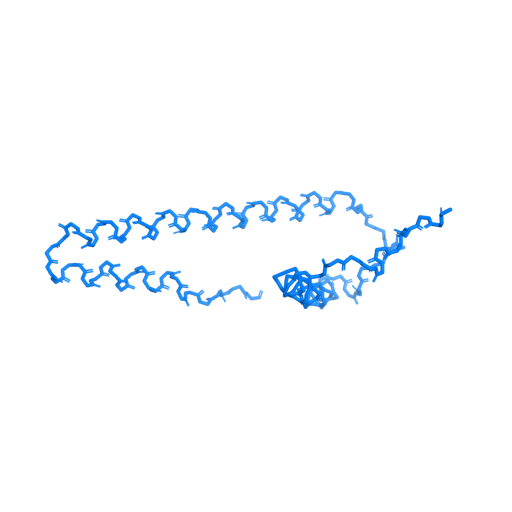.300 1.984 1.00 87.94 103 LEU A O 1
ATOM 846 N N . GLU A 1 104 ? -9.648 -6.968 1.410 1.00 76.06 104 GLU A N 1
ATOM 847 C CA . GLU A 1 104 ? -8.817 -7.493 0.336 1.00 76.06 104 GLU A CA 1
ATOM 848 C C . GLU A 1 104 ? -9.004 -6.588 -0.889 1.00 76.06 104 GLU A C 1
ATOM 850 O O . GLU A 1 104 ? -10.125 -6.267 -1.287 1.00 76.06 104 GLU A O 1
ATOM 855 N N . GLY A 1 105 ? -7.902 -6.083 -1.450 1.00 67.44 105 GLY A N 1
ATOM 856 C CA . GLY A 1 105 ? -7.966 -5.161 -2.582 1.00 67.44 105 GLY A CA 1
ATOM 857 C C . GLY A 1 105 ? -8.713 -5.782 -3.766 1.00 67.44 105 GLY A C 1
ATOM 858 O O . GLY A 1 105 ? -8.416 -6.898 -4.169 1.00 67.44 105 GLY A O 1
ATOM 859 N N . THR A 1 106 ? -9.648 -5.040 -4.359 1.00 59.78 106 THR A N 1
ATOM 860 C CA . THR A 1 106 ? -10.376 -5.448 -5.576 1.00 59.78 106 THR A CA 1
ATOM 861 C C . THR A 1 106 ? -9.674 -5.010 -6.866 1.00 59.78 106 THR A C 1
ATOM 863 O O . THR A 1 106 ? -10.268 -5.061 -7.945 1.00 59.78 106 THR A O 1
ATOM 866 N N . GLY A 1 107 ? -8.424 -4.544 -6.758 1.00 57.16 107 GLY A N 1
ATOM 867 C CA . GLY A 1 107 ? -7.604 -4.168 -7.906 1.00 57.16 107 GLY A CA 1
ATOM 868 C C . GLY A 1 107 ? -7.422 -5.375 -8.820 1.00 57.16 107 GLY A C 1
ATOM 869 O O . GLY A 1 107 ? -6.888 -6.392 -8.383 1.00 57.16 107 GLY A O 1
ATOM 870 N N . LYS A 1 108 ? -7.940 -5.266 -10.046 1.00 42.53 108 LYS A N 1
ATOM 871 C CA . LYS A 1 108 ? -7.751 -6.260 -11.107 1.00 42.53 108 LYS A CA 1
ATOM 872 C C . LYS A 1 108 ? -6.313 -6.268 -11.603 1.00 42.53 108 LYS A C 1
ATOM 874 O O . LYS A 1 108 ? -5.733 -5.164 -11.683 1.00 42.53 108 LYS A O 1
#

Secondary structure (DSSP, 8-state):
----TT-TTPPPPHHHHHHHHHHHHHHHHHHHHHHHHHSS---TTSSS-HHHHHHHHHHHHHHHHHHHHHHHHHHHHHHHHHTTS-HHHHHHHHHHHHHHHH------